Protein AF-A0A3R0C9K3-F1 (afdb_monomer_lite)

pLDDT: mean 72.11, std 18.33, range [39.88, 94.06]

Foldseek 3Di:
DDDPDDDDDDDDDDDDDDDDDDDDDDDPPPPPPPPVPQDPVNVLVVLVVVLVVLVVVCVVPPDPVSVVVSVVSVVVSVVVCVVVVND

Organism: Salmonella enterica (NCBI:txid28901)

Secondary structure (DSSP, 8-state):
---------------------------------------HHHHHHHHHHHHHHHHHHHHHS--HHHHHHHHHHHHHHHHHHHHTT--

Structure (mmCIF, N/CA/C/O backbone):
data_AF-A0A3R0C9K3-F1
#
_entry.id   AF-A0A3R0C9K3-F1
#
loop_
_atom_site.group_PDB
_atom_site.id
_atom_site.type_symbol
_atom_site.label_atom_id
_atom_site.label_alt_id
_atom_site.label_comp_id
_atom_site.label_asym_id
_atom_site.label_entity_id
_atom_site.label_seq_id
_atom_site.pdbx_PDB_ins_code
_atom_site.Cartn_x
_atom_site.Cartn_y
_atom_site.Cartn_z
_atom_site.occupancy
_atom_site.B_iso_or_equiv
_atom_site.auth_seq_id
_atom_site.auth_comp_id
_atom_site.auth_asym_id
_atom_site.auth_atom_id
_atom_site.pdbx_PDB_model_num
ATOM 1 N N . MET A 1 1 ? 21.573 -3.989 -7.887 1.00 39.88 1 MET A N 1
ATOM 2 C CA . MET A 1 1 ? 20.427 -3.060 -7.782 1.00 39.88 1 MET A CA 1
ATOM 3 C C . MET A 1 1 ? 20.602 -2.258 -6.504 1.00 39.88 1 MET A C 1
ATOM 5 O O . MET A 1 1 ? 20.766 -2.857 -5.450 1.00 39.88 1 MET A O 1
ATOM 9 N N . LEU A 1 2 ? 20.742 -0.937 -6.638 1.00 47.59 2 LEU A N 1
ATOM 10 C CA . LEU A 1 2 ? 21.185 -0.029 -5.579 1.00 47.59 2 LEU A CA 1
ATOM 11 C C . LEU A 1 2 ? 20.105 0.162 -4.501 1.00 47.59 2 LEU A C 1
ATOM 13 O O . LEU A 1 2 ? 18.997 0.594 -4.807 1.00 47.59 2 LEU A O 1
ATOM 17 N N . PHE A 1 3 ? 20.463 -0.090 -3.242 1.00 41.91 3 PHE A N 1
ATOM 18 C CA . PHE A 1 3 ? 19.746 0.412 -2.070 1.00 41.91 3 PHE A CA 1
ATOM 19 C C . PHE A 1 3 ? 20.136 1.881 -1.855 1.00 41.91 3 PHE A C 1
ATOM 21 O O . PHE A 1 3 ? 21.238 2.159 -1.387 1.00 41.91 3 PHE A O 1
ATOM 28 N N . LEU A 1 4 ? 19.257 2.827 -2.196 1.00 51.78 4 LEU A N 1
ATOM 29 C CA . LEU A 1 4 ? 19.388 4.204 -1.715 1.00 51.78 4 LEU A CA 1
ATOM 30 C C . LEU A 1 4 ? 18.850 4.249 -0.283 1.00 51.78 4 LEU A C 1
ATOM 32 O O . LEU A 1 4 ? 17.642 4.214 -0.052 1.00 51.78 4 LEU A O 1
ATOM 36 N N . THR A 1 5 ? 19.768 4.274 0.679 1.00 57.22 5 THR A N 1
ATOM 37 C CA . THR A 1 5 ? 19.466 4.498 2.088 1.00 57.22 5 THR A CA 1
ATOM 38 C C . THR A 1 5 ? 19.067 5.956 2.289 1.00 57.22 5 THR A C 1
ATOM 40 O O . THR A 1 5 ? 19.763 6.893 1.905 1.00 57.22 5 THR A O 1
ATOM 43 N N . TRP A 1 6 ? 17.889 6.136 2.867 1.00 46.31 6 TRP A N 1
ATOM 44 C CA . TRP A 1 6 ? 17.323 7.423 3.236 1.00 46.31 6 TRP A CA 1
ATOM 45 C C . TRP A 1 6 ? 18.042 7.921 4.504 1.00 46.31 6 TRP A C 1
ATOM 47 O O . TRP A 1 6 ? 18.009 7.234 5.524 1.00 46.31 6 TRP A O 1
ATOM 57 N N . GLN A 1 7 ? 18.707 9.078 4.458 1.00 44.78 7 GLN A N 1
ATOM 58 C CA . GLN A 1 7 ? 19.253 9.752 5.646 1.00 44.78 7 GLN A CA 1
ATOM 59 C C . GLN A 1 7 ? 18.597 11.129 5.808 1.00 44.78 7 GLN A C 1
ATOM 61 O O . GLN A 1 7 ? 18.813 11.995 4.961 1.00 44.78 7 GLN A O 1
ATOM 66 N N . PRO A 1 8 ? 17.843 11.376 6.891 1.00 46.78 8 PRO A N 1
ATOM 67 C CA . PRO A 1 8 ? 17.519 12.728 7.316 1.00 46.78 8 PRO A CA 1
ATOM 68 C C . PRO A 1 8 ? 18.661 13.283 8.180 1.00 46.78 8 PRO A C 1
ATOM 70 O O . PRO A 1 8 ? 18.957 12.773 9.261 1.00 46.78 8 PRO A O 1
ATOM 73 N N . THR A 1 9 ? 19.320 14.334 7.694 1.00 52.72 9 THR A N 1
ATOM 74 C CA . THR A 1 9 ? 20.332 15.090 8.438 1.00 52.72 9 THR A CA 1
ATOM 75 C C . THR A 1 9 ? 19.660 15.942 9.512 1.00 52.72 9 THR A C 1
ATOM 77 O O . THR A 1 9 ? 18.890 16.850 9.200 1.00 52.72 9 THR A O 1
ATOM 80 N N . LEU A 1 10 ? 19.965 15.651 10.776 1.00 45.81 10 LEU A N 1
ATOM 81 C CA . LEU A 1 10 ? 19.596 16.463 11.931 1.00 45.81 10 LEU A CA 1
ATOM 82 C C . LEU A 1 10 ? 20.466 17.731 11.934 1.00 45.81 10 LEU A C 1
ATOM 84 O O . LEU A 1 10 ? 21.678 17.638 12.125 1.00 45.81 10 LEU A O 1
ATOM 88 N N . THR A 1 11 ? 19.876 18.907 11.726 1.00 56.53 11 THR A N 1
ATOM 89 C CA . THR A 1 11 ? 20.554 20.183 11.994 1.00 56.53 11 THR A CA 1
ATOM 90 C C . THR A 1 11 ? 19.910 20.843 13.201 1.00 56.53 11 THR A C 1
ATOM 92 O O . THR A 1 11 ? 18.777 21.319 13.136 1.00 56.53 11 THR A O 1
ATOM 95 N N . ASP A 1 12 ? 20.660 20.814 14.298 1.00 48.91 12 ASP A N 1
ATOM 96 C CA . ASP A 1 12 ? 20.446 21.561 15.529 1.00 48.91 12 ASP A CA 1
ATOM 97 C C . ASP A 1 12 ? 20.484 23.070 15.238 1.00 48.91 12 ASP A C 1
ATOM 99 O O . ASP A 1 12 ? 21.396 23.570 14.577 1.00 48.91 12 ASP A O 1
ATOM 103 N N . GLY A 1 13 ? 19.451 23.780 15.679 1.00 56.50 13 GLY A N 1
ATOM 104 C CA . GLY A 1 13 ? 19.186 25.168 15.317 1.00 56.50 13 GLY A CA 1
ATOM 105 C C . GLY A 1 13 ? 18.543 25.917 16.473 1.00 56.50 13 GLY A C 1
ATOM 106 O O . GLY A 1 13 ? 17.350 26.196 16.457 1.00 56.50 13 GLY A O 1
ATOM 107 N N . THR A 1 14 ? 19.355 26.178 17.497 1.00 54.81 14 THR A N 1
ATOM 108 C CA . THR A 1 14 ? 19.299 27.279 18.476 1.00 54.81 14 THR A CA 1
ATOM 109 C C . THR A 1 14 ? 18.035 28.157 18.469 1.00 54.81 14 THR A C 1
ATOM 111 O O . THR A 1 14 ? 17.847 29.000 17.589 1.00 54.81 14 THR A O 1
ATOM 114 N N . VAL A 1 15 ? 17.218 28.059 19.524 1.00 49.84 15 VAL A N 1
ATOM 115 C CA . VAL A 1 15 ? 16.149 29.031 19.793 1.00 49.84 15 VAL A CA 1
ATOM 116 C C . VAL A 1 15 ? 16.751 30.297 20.424 1.00 49.84 15 VAL A C 1
ATOM 118 O O . VAL A 1 15 ? 17.191 30.299 21.572 1.00 49.84 15 VAL A O 1
ATOM 121 N N . SER A 1 16 ? 16.780 31.392 19.663 1.00 54.94 16 SER A N 1
ATOM 122 C CA . SER A 1 16 ? 17.090 32.737 20.166 1.00 54.94 16 SER A CA 1
ATOM 123 C C . SER A 1 16 ? 15.791 33.470 20.491 1.00 54.94 16 SER A C 1
ATOM 125 O O . SER A 1 16 ? 14.949 33.701 19.626 1.00 54.94 16 SER A O 1
ATOM 127 N N . LYS A 1 17 ? 15.617 33.831 21.764 1.00 53.03 17 LYS A N 1
ATOM 128 C CA . LYS A 1 17 ? 14.472 34.588 22.284 1.00 53.03 17 LYS A CA 1
ATOM 129 C C . LYS A 1 17 ? 14.774 36.087 22.186 1.00 53.03 17 LYS A C 1
ATOM 131 O O . LYS A 1 17 ? 15.593 36.589 22.947 1.00 53.03 17 LYS A O 1
ATOM 136 N N . SER A 1 18 ? 14.076 36.815 21.317 1.00 53.22 18 SER A N 1
ATOM 137 C CA . SER A 1 18 ? 14.037 38.285 21.352 1.00 53.22 18 SER A CA 1
ATOM 138 C C . SER A 1 18 ? 12.607 38.770 21.136 1.00 53.22 18 SER A C 1
ATOM 140 O O . SER A 1 18 ? 11.989 38.474 20.116 1.00 53.22 18 SER A O 1
ATOM 142 N N . GLY A 1 19 ? 12.064 39.472 22.130 1.00 48.59 19 GLY A N 1
ATOM 143 C CA . GLY A 1 19 ? 10.708 40.005 22.094 1.00 48.59 19 GLY A CA 1
ATOM 144 C C . GLY A 1 19 ? 10.565 41.220 21.180 1.00 48.59 19 GLY A C 1
ATOM 145 O O . GLY A 1 19 ? 11.480 42.025 21.050 1.00 48.59 19 GLY A O 1
ATOM 146 N N . ALA A 1 20 ? 9.369 41.384 20.621 1.00 51.72 20 ALA A N 1
ATOM 147 C CA . ALA A 1 20 ? 8.860 42.669 20.167 1.00 51.72 20 ALA A CA 1
ATOM 148 C C . ALA A 1 20 ? 7.333 42.672 20.314 1.00 51.72 20 ALA A C 1
ATOM 150 O O . ALA A 1 20 ? 6.611 41.898 19.692 1.00 51.72 20 ALA A O 1
ATOM 151 N N . THR A 1 21 ? 6.866 43.541 21.204 1.00 52.69 21 THR A N 1
ATOM 152 C CA . THR A 1 21 ? 5.473 43.957 21.359 1.00 52.69 21 THR A CA 1
ATOM 153 C C . THR A 1 21 ? 5.026 44.720 20.111 1.00 52.69 21 THR A C 1
ATOM 155 O O . THR A 1 21 ? 5.737 45.598 19.625 1.00 52.69 21 THR A O 1
ATOM 158 N N . GLY A 1 22 ? 3.846 44.393 19.588 1.00 51.53 22 GLY A N 1
ATOM 159 C CA . GLY A 1 22 ? 3.273 45.062 18.424 1.00 51.53 22 GLY A CA 1
ATOM 160 C C . GLY A 1 22 ? 1.807 44.697 18.235 1.00 51.53 22 GLY A C 1
ATOM 161 O O . GLY A 1 22 ? 1.479 43.768 17.508 1.00 51.53 22 GLY A O 1
ATOM 162 N N . LYS A 1 23 ? 0.915 45.433 18.905 1.00 59.31 23 LYS A N 1
ATOM 163 C CA . LYS A 1 23 ? -0.534 45.394 18.668 1.00 59.31 23 LYS A CA 1
ATOM 164 C C . LYS A 1 23 ? -0.865 46.132 17.365 1.00 59.31 23 LYS A C 1
ATOM 166 O O . LYS A 1 23 ? -0.595 47.323 17.293 1.00 59.31 23 LYS A O 1
ATOM 171 N N . ARG A 1 24 ? -1.490 45.453 16.398 1.00 52.50 24 ARG A N 1
ATOM 172 C CA . ARG A 1 24 ? -2.329 45.973 15.286 1.00 52.50 24 ARG A CA 1
ATOM 173 C C . ARG A 1 24 ? -3.125 44.759 14.781 1.00 52.50 24 ARG A C 1
ATOM 175 O O . ARG A 1 24 ? -2.528 43.844 14.240 1.00 52.50 24 ARG A O 1
ATOM 182 N N . SER A 1 25 ? -4.322 44.490 15.298 1.00 53.16 25 SER A N 1
ATOM 183 C CA . SER A 1 25 ? -5.631 45.005 14.862 1.00 53.16 25 SER A CA 1
ATOM 184 C C . SER A 1 25 ? -5.867 44.941 13.349 1.00 53.16 25 SER A C 1
ATOM 186 O O . SER A 1 25 ? -5.134 45.572 12.594 1.00 53.16 25 SER A O 1
ATOM 188 N N . ALA A 1 26 ? -6.965 44.257 13.006 1.00 54.97 26 ALA A N 1
ATOM 189 C CA . ALA A 1 26 ? -7.660 44.159 11.722 1.00 54.97 26 ALA A CA 1
ATOM 190 C C . ALA A 1 26 ? -6.977 43.340 10.612 1.00 54.97 26 ALA A C 1
ATOM 192 O O . ALA A 1 26 ? -6.115 43.830 9.899 1.00 54.97 26 ALA A O 1
ATOM 193 N N . ASP A 1 27 ? -7.432 42.102 10.421 1.00 52.34 27 ASP A N 1
ATOM 194 C CA . ASP A 1 27 ? -8.353 41.775 9.319 1.00 52.34 27 ASP A CA 1
ATOM 195 C C . ASP A 1 27 ? -8.699 40.284 9.426 1.00 52.34 27 ASP A C 1
ATOM 197 O O . ASP A 1 27 ? -7.907 39.403 9.095 1.00 52.34 27 ASP A O 1
ATOM 201 N N . GLY A 1 28 ? -9.866 39.993 9.997 1.00 55.12 28 GLY A N 1
ATOM 202 C CA . GLY A 1 28 ? -10.378 38.635 10.141 1.00 55.12 28 GLY A CA 1
ATOM 203 C C . GLY A 1 28 ? -10.938 38.135 8.819 1.00 55.12 28 GLY A C 1
ATOM 204 O O . GLY A 1 28 ? -12.137 37.886 8.725 1.00 55.12 28 GLY A O 1
ATOM 205 N N . ARG A 1 29 ? -10.088 37.981 7.802 1.00 56.12 29 ARG A N 1
ATOM 206 C CA . ARG A 1 29 ? -10.443 37.229 6.602 1.00 56.12 29 ARG A CA 1
ATOM 207 C C . ARG A 1 29 ? -10.378 35.750 6.964 1.00 56.12 29 ARG A C 1
ATOM 209 O O . ARG A 1 29 ? -9.331 35.119 6.871 1.00 56.12 29 ARG A O 1
ATOM 216 N N . LYS A 1 30 ? -11.498 35.222 7.464 1.00 54.88 30 LYS A N 1
ATOM 217 C CA . LYS A 1 30 ? -11.728 33.779 7.507 1.00 54.88 30 LYS A CA 1
ATOM 218 C C . LYS A 1 30 ? -11.699 33.314 6.062 1.00 54.88 30 LYS A C 1
ATOM 220 O O . LYS A 1 30 ? -12.631 33.578 5.321 1.00 54.88 30 LYS A O 1
ATOM 225 N N . THR A 1 31 ? -10.585 32.726 5.668 1.00 56.34 31 THR A N 1
ATOM 226 C CA . THR A 1 31 ? -10.501 31.919 4.468 1.00 56.34 31 THR A CA 1
ATOM 227 C C . THR A 1 31 ? -11.279 30.646 4.769 1.00 56.34 31 THR A C 1
ATOM 229 O O . THR A 1 31 ? -10.795 29.744 5.453 1.00 56.34 31 THR A O 1
ATOM 232 N N . ASP A 1 32 ? -12.528 30.621 4.331 1.00 60.44 32 ASP A N 1
ATOM 233 C CA . ASP A 1 32 ? -13.332 29.437 4.057 1.00 60.44 32 ASP A CA 1
ATOM 234 C C . ASP A 1 32 ? -12.679 28.641 2.918 1.00 60.44 32 ASP A C 1
ATOM 236 O O . ASP A 1 32 ? -13.211 28.451 1.832 1.00 60.44 32 ASP A O 1
ATOM 240 N N . GLU A 1 33 ? -11.462 28.177 3.191 1.00 57.12 33 GLU A N 1
ATOM 241 C CA . GLU A 1 33 ? -10.780 27.153 2.420 1.00 57.12 33 GLU A CA 1
ATOM 242 C C . GLU A 1 33 ? -11.429 25.825 2.814 1.00 57.12 33 GLU A C 1
ATOM 244 O O . GLU A 1 33 ? -10.841 25.001 3.512 1.00 57.12 33 GLU A O 1
ATOM 249 N N . GLU A 1 34 ? -12.665 25.598 2.364 1.00 54.28 34 GLU A N 1
ATOM 250 C CA . GLU A 1 34 ? -13.181 24.240 2.180 1.00 54.28 34 GLU A CA 1
ATOM 251 C C . GLU A 1 34 ? -12.456 23.597 0.985 1.00 54.28 34 GLU A C 1
ATOM 253 O O . GLU A 1 34 ? -13.047 23.120 0.019 1.00 54.28 34 GLU A O 1
ATOM 258 N N . GLY A 1 35 ? -11.124 23.537 1.057 1.00 53.84 35 GLY A N 1
ATOM 259 C CA . GLY A 1 35 ? -10.431 22.392 0.507 1.00 53.84 35 GLY A CA 1
ATOM 260 C C . GLY A 1 35 ? -10.917 21.221 1.342 1.00 53.84 35 GLY A C 1
ATOM 261 O O . GLY A 1 35 ? -10.520 21.103 2.499 1.00 53.84 35 GLY A O 1
ATOM 262 N N . HIS A 1 36 ? -11.847 20.429 0.807 1.00 59.38 36 HIS A N 1
ATOM 263 C CA . HIS A 1 36 ? -12.355 19.223 1.454 1.00 59.38 36 HIS A CA 1
ATOM 264 C C . HIS A 1 36 ? -11.156 18.287 1.654 1.00 59.38 36 HIS A C 1
ATOM 266 O O . HIS A 1 36 ? -10.782 17.519 0.768 1.00 59.38 36 HIS A O 1
ATOM 272 N N . ALA A 1 37 ? -10.452 18.456 2.774 1.00 69.06 37 ALA A N 1
ATOM 273 C CA . ALA A 1 37 ? -9.365 17.592 3.168 1.00 69.06 37 ALA A CA 1
ATOM 274 C C . ALA A 1 37 ? -9.980 16.203 3.251 1.00 69.06 37 ALA A C 1
ATOM 276 O O . ALA A 1 37 ? -10.914 15.997 4.026 1.00 69.06 37 ALA A O 1
ATOM 277 N N . MET A 1 38 ? -9.510 15.308 2.381 1.00 73.75 38 MET A N 1
ATOM 278 C CA . MET A 1 38 ? -9.991 13.939 2.273 1.00 73.75 38 MET A CA 1
ATOM 279 C C . MET A 1 38 ? -10.221 13.378 3.670 1.00 73.75 38 MET A C 1
ATOM 281 O O . MET A 1 38 ? -9.300 13.366 4.496 1.00 73.75 38 MET A O 1
ATOM 285 N N . THR A 1 39 ? -11.458 12.976 3.952 1.00 85.50 39 THR A N 1
ATOM 286 C CA . THR A 1 39 ? -11.793 12.493 5.286 1.00 85.50 39 THR A CA 1
ATOM 287 C C . THR A 1 39 ? -10.949 11.260 5.586 1.00 85.50 39 THR A C 1
ATOM 289 O O . THR A 1 39 ? -10.550 10.510 4.692 1.00 85.50 39 THR A O 1
ATOM 292 N N . GLU A 1 40 ? -10.673 11.015 6.863 1.00 81.94 40 GLU A N 1
ATOM 293 C CA . GLU A 1 40 ? -9.884 9.856 7.284 1.00 81.94 40 GLU A CA 1
ATOM 294 C C . GLU A 1 40 ? -10.452 8.534 6.726 1.00 81.94 40 GLU A C 1
ATOM 296 O O . GLU A 1 40 ? -9.714 7.610 6.383 1.00 81.94 40 GLU A O 1
ATOM 301 N N . THR A 1 41 ? -11.777 8.467 6.581 1.00 85.56 41 THR A N 1
ATOM 302 C CA . THR A 1 41 ? -12.516 7.336 6.015 1.00 85.56 41 THR A CA 1
ATOM 303 C C . THR A 1 41 ? -12.264 7.168 4.517 1.00 85.56 41 THR A C 1
ATOM 305 O O . THR A 1 41 ? -11.985 6.059 4.061 1.00 85.56 41 THR A O 1
ATOM 308 N N . GLU A 1 42 ? -12.313 8.256 3.749 1.00 87.12 42 GLU A N 1
ATOM 309 C CA . GLU A 1 42 ? -12.017 8.235 2.313 1.00 87.12 42 GLU A CA 1
ATOM 310 C C . GLU A 1 42 ? -10.545 7.887 2.066 1.00 87.12 42 GLU A C 1
ATOM 312 O O . GLU A 1 42 ? -10.238 7.088 1.179 1.00 87.12 42 GLU A O 1
ATOM 317 N N . LEU A 1 43 ? -9.629 8.420 2.881 1.00 88.00 43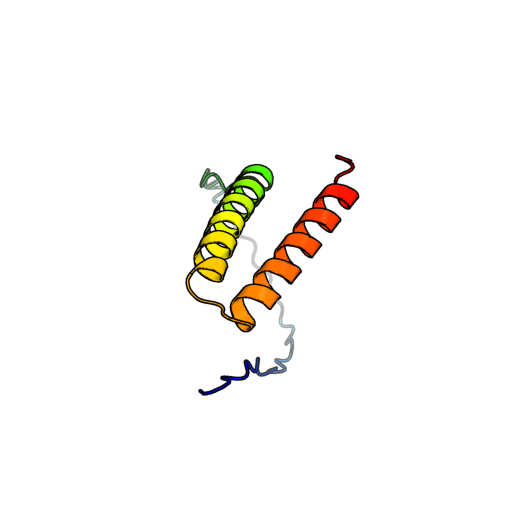 LEU A N 1
ATOM 318 C CA . LEU A 1 43 ? -8.202 8.114 2.787 1.00 88.00 43 LEU A CA 1
ATOM 319 C C . LEU A 1 43 ? -7.938 6.623 3.012 1.00 88.00 43 LEU A C 1
ATOM 321 O O . LEU A 1 43 ? -7.234 5.995 2.221 1.00 88.00 43 LEU A O 1
ATOM 325 N N . LYS A 1 44 ? -8.547 6.024 4.041 1.00 86.81 44 LYS A N 1
ATOM 326 C CA . LYS A 1 44 ? -8.468 4.572 4.275 1.00 86.81 44 LYS A CA 1
ATOM 327 C C . LYS A 1 44 ? -9.005 3.771 3.096 1.00 86.81 44 LYS A C 1
ATOM 329 O O . LYS A 1 44 ? -8.407 2.758 2.738 1.00 86.81 44 LYS A O 1
ATOM 3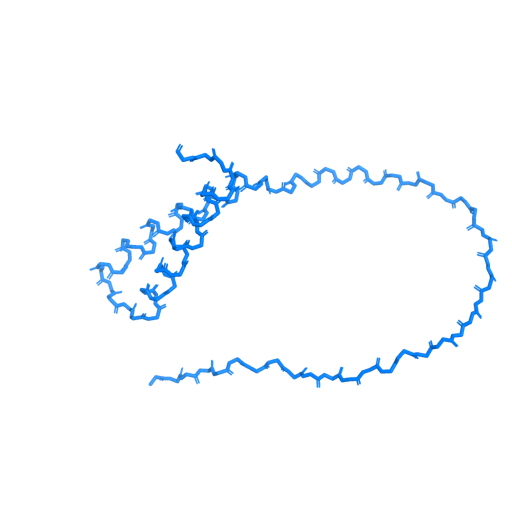34 N N . HIS A 1 45 ? -10.104 4.218 2.494 1.00 89.25 45 HIS A N 1
ATOM 335 C CA . HIS A 1 45 ? -10.690 3.550 1.338 1.00 89.25 45 HIS A CA 1
ATOM 336 C C . HIS A 1 45 ? -9.745 3.570 0.130 1.00 89.25 45 HIS A C 1
ATOM 338 O O . HIS A 1 45 ? -9.492 2.528 -0.472 1.00 89.25 45 HIS A O 1
ATOM 344 N N . VAL A 1 46 ? -9.139 4.720 -0.176 1.00 90.75 46 VAL A N 1
ATOM 345 C CA . VAL A 1 46 ? -8.149 4.816 -1.260 1.00 90.75 46 VAL A CA 1
ATOM 346 C C . VAL A 1 46 ? -6.905 3.983 -0.969 1.00 90.75 46 VAL A C 1
ATOM 348 O O . VAL A 1 46 ? -6.427 3.285 -1.860 1.00 90.75 46 VAL A O 1
ATOM 351 N N . ILE A 1 47 ? -6.407 3.973 0.271 1.00 90.38 47 ILE A N 1
ATOM 352 C CA . ILE A 1 47 ? -5.283 3.106 0.653 1.00 90.38 47 ILE A CA 1
ATOM 353 C C . ILE A 1 47 ? -5.647 1.626 0.451 1.00 90.38 47 ILE A C 1
ATOM 355 O O . ILE A 1 47 ? -4.821 0.868 -0.056 1.00 90.38 47 ILE A O 1
ATOM 359 N N . ALA A 1 48 ? -6.868 1.207 0.797 1.00 91.06 48 ALA A N 1
ATOM 360 C CA . ALA A 1 48 ? -7.325 -0.164 0.578 1.00 91.06 48 ALA A CA 1
ATOM 361 C C . ALA A 1 48 ? -7.346 -0.533 -0.916 1.00 91.06 48 ALA A C 1
ATOM 363 O O . ALA A 1 48 ? -6.782 -1.564 -1.282 1.00 91.06 48 ALA A O 1
ATOM 364 N N . MET A 1 49 ? -7.889 0.336 -1.777 1.00 93.81 49 MET A N 1
ATOM 365 C CA . MET A 1 49 ? -7.878 0.126 -3.233 1.00 93.81 49 MET A CA 1
ATOM 366 C C . MET A 1 49 ? -6.450 -0.012 -3.780 1.00 93.81 49 MET A C 1
ATOM 368 O O . MET A 1 49 ? -6.139 -0.954 -4.506 1.00 93.81 49 MET A O 1
ATOM 372 N N . LEU A 1 50 ? -5.542 0.879 -3.373 1.00 94.06 50 LEU A N 1
ATOM 373 C CA . LEU A 1 50 ? -4.145 0.836 -3.814 1.00 94.06 50 LEU A CA 1
ATOM 374 C C . LEU A 1 50 ? -3.418 -0.428 -3.330 1.00 94.06 50 LEU A C 1
ATOM 376 O O . LEU A 1 50 ? -2.552 -0.952 -4.031 1.00 94.06 50 LEU A O 1
ATOM 380 N N . LEU A 1 51 ? -3.762 -0.944 -2.146 1.00 93.38 51 LEU A N 1
ATOM 381 C CA . LEU A 1 51 ? -3.207 -2.204 -1.649 1.00 93.38 51 LEU A CA 1
ATOM 382 C C . LEU A 1 51 ? -3.695 -3.413 -2.441 1.00 93.38 51 LEU A C 1
ATOM 384 O O . LEU A 1 51 ? -2.924 -4.354 -2.628 1.00 93.38 51 LEU A O 1
ATOM 388 N N . GLU A 1 52 ? -4.946 -3.413 -2.891 1.00 92.81 52 GLU A N 1
ATOM 389 C CA . GLU A 1 52 ? -5.471 -4.467 -3.761 1.00 92.81 52 GLU A CA 1
ATOM 390 C C . GLU A 1 52 ? -4.746 -4.485 -5.107 1.00 92.81 52 GLU A C 1
ATOM 392 O O . GLU A 1 52 ? -4.288 -5.544 -5.544 1.00 92.81 52 GLU A O 1
ATOM 397 N N . ASP A 1 53 ? -4.527 -3.320 -5.713 1.00 93.19 53 ASP A N 1
ATOM 398 C CA . ASP A 1 53 ? -3.764 -3.220 -6.957 1.00 93.19 53 ASP A CA 1
ATOM 399 C C . ASP A 1 53 ? -2.295 -3.613 -6.779 1.00 93.19 53 ASP A C 1
ATOM 401 O O . ASP A 1 53 ? -1.753 -4.370 -7.589 1.00 93.19 53 ASP A O 1
ATOM 405 N N . ALA A 1 54 ? -1.652 -3.197 -5.684 1.00 92.12 54 ALA A N 1
ATOM 406 C CA . ALA A 1 54 ? -0.286 -3.613 -5.377 1.00 92.12 54 ALA A CA 1
ATOM 407 C C . ALA A 1 54 ? -0.175 -5.137 -5.194 1.00 92.12 54 ALA A C 1
ATOM 409 O O . ALA A 1 54 ? 0.792 -5.740 -5.659 1.00 92.12 54 ALA A O 1
ATOM 410 N N . LYS A 1 55 ? -1.172 -5.784 -4.572 1.00 91.31 55 LYS A N 1
ATOM 411 C CA . LYS A 1 55 ? -1.231 -7.252 -4.457 1.00 91.31 55 LYS A CA 1
ATOM 412 C C . LYS A 1 55 ? -1.379 -7.922 -5.823 1.00 91.31 55 LYS A C 1
ATOM 414 O O . LYS A 1 55 ? -0.717 -8.927 -6.067 1.00 91.31 55 LYS A O 1
ATOM 419 N N . ARG A 1 56 ? -2.213 -7.376 -6.713 1.00 92.88 56 ARG A N 1
ATOM 420 C CA . ARG A 1 56 ? -2.375 -7.892 -8.084 1.00 92.88 56 ARG A CA 1
ATOM 421 C C . ARG A 1 56 ? -1.074 -7.780 -8.876 1.00 92.88 56 ARG A C 1
ATOM 423 O O . ARG A 1 56 ? -0.669 -8.751 -9.506 1.00 92.88 56 ARG A O 1
ATOM 430 N N . LEU A 1 57 ? -0.391 -6.638 -8.790 1.00 91.50 5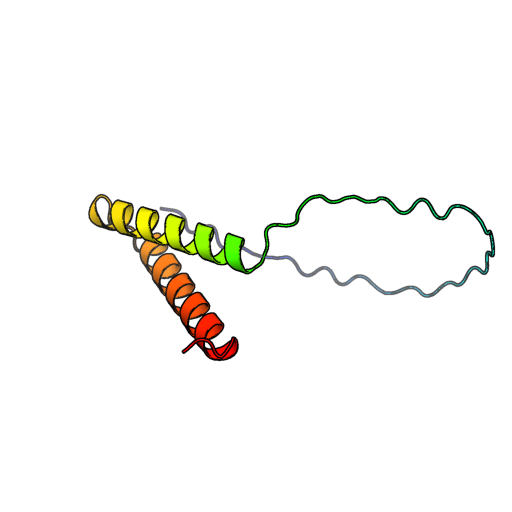7 LEU A N 1
ATOM 431 C CA . LEU A 1 57 ? 0.917 -6.442 -9.421 1.00 91.50 57 LEU A CA 1
ATOM 432 C C . LEU A 1 57 ? 1.974 -7.397 -8.852 1.00 91.50 57 LEU A C 1
ATOM 434 O O . LEU A 1 57 ? 2.710 -7.998 -9.625 1.00 91.50 57 LEU A O 1
ATOM 438 N N . GLN A 1 58 ? 1.991 -7.617 -7.534 1.00 90.31 58 GLN A N 1
ATOM 439 C CA . GLN A 1 58 ? 2.920 -8.542 -6.872 1.00 90.31 58 GLN A CA 1
ATOM 440 C C . GLN A 1 58 ? 2.789 -9.995 -7.367 1.00 90.31 58 GLN A C 1
ATOM 442 O O . GLN A 1 58 ? 3.768 -10.737 -7.336 1.00 90.31 58 GLN A O 1
ATOM 447 N N . GLN A 1 59 ? 1.601 -10.418 -7.819 1.00 89.44 59 GLN A N 1
ATOM 448 C CA . GLN A 1 59 ? 1.396 -11.756 -8.392 1.00 89.44 59 GLN A CA 1
ATOM 449 C C . GLN A 1 59 ? 1.976 -11.898 -9.804 1.00 89.44 59 GLN A C 1
ATOM 451 O O . GLN A 1 59 ? 2.337 -13.002 -10.204 1.00 89.44 59 GLN A O 1
ATOM 456 N N . VAL A 1 60 ? 2.049 -10.798 -10.558 1.00 92.44 60 VAL A N 1
ATOM 457 C CA . VAL A 1 60 ? 2.593 -10.775 -11.923 1.00 92.44 60 VAL A CA 1
ATOM 458 C C . VAL A 1 60 ? 4.105 -10.556 -11.892 1.00 92.44 60 VAL A C 1
ATOM 460 O O . VAL A 1 60 ? 4.842 -11.243 -12.594 1.00 92.44 60 VAL A O 1
ATOM 463 N N . GLU A 1 61 ? 4.570 -9.634 -11.048 1.00 92.25 61 GLU A N 1
ATOM 464 C CA . GLU A 1 61 ? 5.980 -9.293 -10.874 1.00 9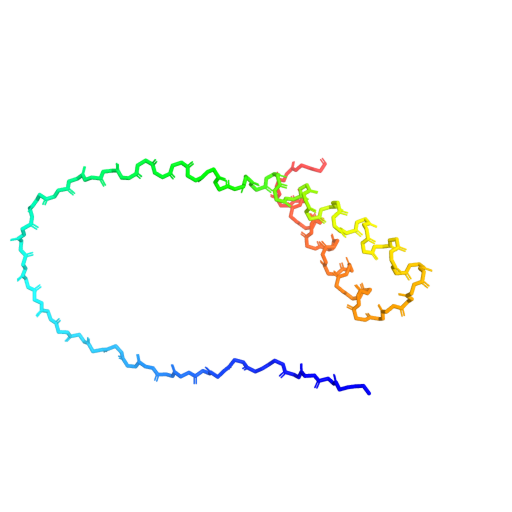2.25 61 GLU A CA 1
ATOM 465 C C . GLU A 1 61 ? 6.343 -9.287 -9.379 1.00 92.25 61 GLU A C 1
ATOM 467 O O . GLU A 1 61 ? 6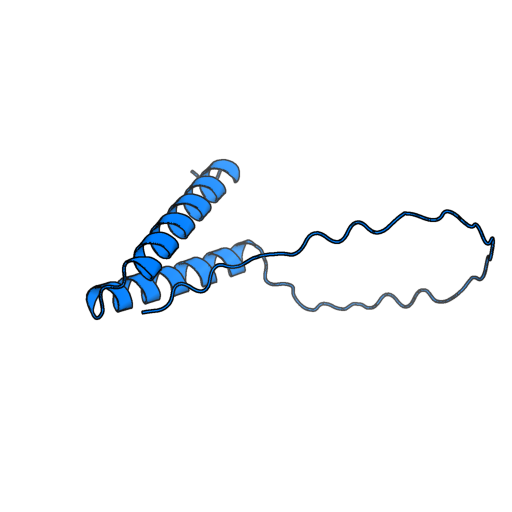.163 -8.281 -8.683 1.00 92.25 61 GLU A O 1
ATOM 472 N N . PRO A 1 62 ? 6.858 -10.413 -8.856 1.00 89.38 62 PRO A N 1
ATOM 473 C CA . PRO A 1 62 ? 7.227 -10.515 -7.454 1.00 89.38 62 PRO A CA 1
ATOM 474 C C . PRO A 1 62 ? 8.348 -9.539 -7.081 1.00 89.38 62 PRO A C 1
ATOM 476 O O . PRO A 1 62 ? 9.486 -9.656 -7.538 1.00 89.38 62 PRO A O 1
ATOM 479 N N . ASN A 1 63 ? 8.042 -8.600 -6.185 1.00 93.81 63 ASN A N 1
ATOM 480 C CA . ASN A 1 63 ? 8.999 -7.650 -5.637 1.00 93.81 63 ASN A CA 1
ATOM 481 C C . ASN A 1 63 ? 9.005 -7.703 -4.102 1.00 93.81 63 ASN A C 1
ATOM 483 O O . ASN A 1 63 ? 8.031 -7.330 -3.447 1.00 93.81 63 ASN A O 1
ATOM 487 N N . ALA A 1 64 ? 10.121 -8.127 -3.508 1.00 88.69 64 ALA A N 1
ATOM 488 C CA . ALA A 1 64 ? 10.240 -8.255 -2.052 1.00 88.69 64 ALA A CA 1
ATOM 489 C C . ALA A 1 64 ? 10.040 -6.916 -1.304 1.00 88.69 64 ALA A C 1
ATOM 491 O O . ALA A 1 64 ? 9.499 -6.881 -0.200 1.00 88.69 64 ALA A O 1
ATOM 492 N N . GLY A 1 65 ? 10.435 -5.789 -1.911 1.00 88.94 65 GLY A N 1
ATOM 493 C CA . GLY A 1 65 ? 10.241 -4.456 -1.332 1.00 88.94 65 GLY A CA 1
ATOM 494 C C . GLY A 1 65 ? 8.784 -3.986 -1.377 1.00 88.94 65 GLY A C 1
ATOM 495 O O . GLY A 1 65 ? 8.326 -3.265 -0.488 1.00 88.94 65 GLY A O 1
ATOM 496 N N . THR A 1 66 ? 8.030 -4.391 -2.396 1.00 90.38 66 THR A N 1
ATOM 497 C CA . THR A 1 66 ? 6.583 -4.159 -2.477 1.00 90.38 66 THR A CA 1
ATOM 498 C C . THR A 1 66 ? 5.841 -5.033 -1.471 1.00 90.38 66 THR A C 1
ATOM 500 O O . THR A 1 66 ? 4.998 -4.518 -0.741 1.00 90.38 66 THR A O 1
ATOM 503 N N . GLU A 1 67 ? 6.214 -6.305 -1.335 1.00 88.25 67 GLU A N 1
ATOM 504 C CA . GLU A 1 67 ? 5.631 -7.223 -0.351 1.00 88.25 67 GLU A CA 1
ATOM 505 C C . GLU A 1 67 ? 5.768 -6.711 1.090 1.00 88.25 67 GLU A C 1
ATOM 507 O O . GLU A 1 67 ? 4.780 -6.654 1.824 1.00 88.25 67 GLU A O 1
ATOM 512 N N . ALA A 1 68 ? 6.959 -6.237 1.475 1.00 92.38 68 ALA A N 1
ATOM 513 C CA . ALA A 1 68 ? 7.189 -5.660 2.800 1.00 92.38 68 ALA A CA 1
ATOM 514 C C . ALA A 1 68 ? 6.300 -4.430 3.073 1.00 92.38 68 ALA A C 1
ATOM 516 O O . ALA A 1 68 ? 5.780 -4.264 4.180 1.00 92.38 68 ALA A O 1
ATOM 517 N N . ARG A 1 69 ? 6.078 -3.580 2.059 1.00 91.94 69 ARG A N 1
ATOM 518 C CA . ARG A 1 69 ? 5.194 -2.405 2.164 1.00 91.94 69 ARG A CA 1
ATOM 519 C C . ARG A 1 69 ? 3.717 -2.792 2.227 1.00 91.94 69 ARG A C 1
ATOM 521 O O . ARG A 1 69 ? 2.988 -2.211 3.026 1.00 91.94 69 ARG A O 1
ATOM 528 N N . ILE A 1 70 ? 3.290 -3.800 1.461 1.00 91.31 70 ILE A N 1
ATOM 529 C CA . ILE A 1 70 ? 1.936 -4.370 1.553 1.00 91.31 70 ILE A CA 1
ATOM 530 C C . ILE A 1 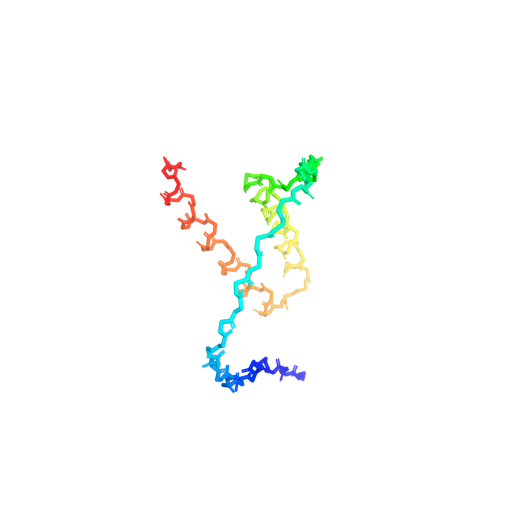70 ? 1.701 -4.940 2.957 1.00 91.31 70 ILE A C 1
ATOM 532 O O . ILE A 1 70 ? 0.647 -4.698 3.549 1.00 91.31 70 ILE A O 1
ATOM 536 N N . TRP A 1 71 ? 2.670 -5.672 3.514 1.00 92.56 71 TRP A N 1
ATOM 537 C CA . TRP A 1 71 ? 2.573 -6.220 4.868 1.00 92.56 71 TRP A CA 1
ATOM 538 C C . TRP A 1 71 ? 2.434 -5.113 5.920 1.00 92.56 71 TRP A C 1
ATOM 540 O O . TRP A 1 71 ? 1.507 -5.152 6.733 1.00 92.56 71 TRP A O 1
ATOM 550 N N . LEU A 1 72 ? 3.299 -4.093 5.861 1.00 92.19 72 LEU A N 1
ATOM 551 C CA . LEU A 1 72 ? 3.267 -2.961 6.787 1.00 92.19 72 LEU A CA 1
ATOM 552 C C . LEU A 1 72 ? 1.922 -2.226 6.732 1.00 92.19 72 LEU A C 1
ATOM 554 O O . LEU A 1 72 ? 1.314 -1.987 7.771 1.00 92.19 72 LEU A O 1
ATOM 558 N N . ALA A 1 73 ? 1.427 -1.929 5.532 1.00 90.69 73 ALA A N 1
ATOM 559 C CA . ALA A 1 73 ? 0.171 -1.214 5.356 1.00 90.69 73 ALA A CA 1
ATOM 560 C C . ALA A 1 73 ? -1.042 -2.006 5.877 1.00 90.69 73 ALA A C 1
ATOM 562 O O . ALA A 1 73 ? -1.877 -1.437 6.577 1.00 90.69 73 ALA A O 1
ATOM 563 N N . ASN A 1 74 ? -1.122 -3.322 5.624 1.00 89.69 74 ASN A N 1
ATOM 564 C CA . ASN A 1 74 ? -2.190 -4.157 6.195 1.00 89.69 74 ASN A CA 1
ATOM 565 C C . ASN A 1 74 ? -2.129 -4.179 7.728 1.00 89.69 74 ASN A C 1
ATOM 567 O O . ASN A 1 74 ? -3.164 -4.082 8.385 1.00 89.69 74 ASN A O 1
ATOM 571 N N . LYS A 1 75 ? -0.926 -4.279 8.309 1.00 90.50 75 LYS A N 1
ATOM 572 C CA . LYS A 1 75 ? -0.747 -4.247 9.764 1.00 90.50 75 LYS A CA 1
ATOM 573 C C . LYS A 1 75 ? -1.233 -2.921 10.349 1.00 90.50 75 LYS A C 1
ATOM 575 O O . LYS A 1 75 ? -2.027 -2.931 11.282 1.00 90.50 75 LYS A O 1
ATOM 580 N N . THR A 1 76 ? -0.812 -1.797 9.770 1.00 88.50 76 THR A N 1
ATOM 581 C CA . THR A 1 76 ? -1.221 -0.459 10.215 1.00 88.50 76 THR A CA 1
ATOM 582 C C . THR A 1 76 ? -2.728 -0.245 10.081 1.00 88.50 76 THR A C 1
ATOM 584 O O . THR A 1 76 ? -3.338 0.263 11.016 1.00 88.50 76 THR A O 1
ATOM 587 N N . LEU A 1 77 ? -3.350 -0.668 8.974 1.00 85.69 77 LEU A N 1
ATOM 588 C CA . LEU A 1 77 ? -4.802 -0.560 8.790 1.00 85.69 77 LEU A CA 1
ATOM 589 C C . LEU A 1 77 ? -5.585 -1.402 9.803 1.00 85.69 77 LEU A C 1
ATOM 591 O O . LEU A 1 77 ? -6.570 -0.919 10.357 1.00 85.69 77 LEU A O 1
ATOM 595 N N . ASN A 1 78 ? -5.142 -2.632 10.076 1.00 85.44 78 ASN A N 1
ATOM 596 C CA . ASN A 1 78 ? -5.787 -3.494 11.066 1.00 85.44 78 ASN A CA 1
ATOM 597 C C . ASN A 1 78 ? -5.666 -2.918 12.481 1.00 85.44 78 ASN A C 1
ATOM 599 O O . ASN A 1 78 ? -6.675 -2.807 13.171 1.00 85.44 78 ASN A O 1
ATOM 603 N N . SER A 1 79 ? -4.472 -2.464 12.878 1.00 85.12 79 SER A N 1
ATOM 604 C CA . SER A 1 79 ? -4.284 -1.789 14.167 1.00 85.12 79 SER A CA 1
ATOM 605 C C . SER A 1 79 ? -5.124 -0.517 14.271 1.00 85.12 79 SER A C 1
ATOM 607 O O . SER A 1 79 ? -5.699 -0.245 15.320 1.00 85.12 79 SER A O 1
ATOM 609 N N . PHE A 1 80 ? -5.252 0.250 13.185 1.00 80.94 80 PHE A N 1
ATOM 610 C CA . PHE A 1 80 ? -6.119 1.423 13.171 1.00 80.94 80 PHE A CA 1
ATOM 611 C C . PHE A 1 80 ? -7.590 1.037 13.368 1.00 80.94 80 PHE A C 1
ATOM 613 O O . PHE A 1 80 ? -8.293 1.674 14.150 1.00 80.94 80 PHE A O 1
ATOM 620 N N . ARG A 1 81 ? -8.059 -0.017 12.689 1.00 79.19 81 ARG A N 1
ATOM 621 C CA . ARG A 1 81 ? -9.434 -0.511 12.830 1.00 79.19 81 ARG A CA 1
ATOM 622 C C . ARG A 1 81 ? -9.738 -0.922 14.273 1.00 79.19 81 ARG A C 1
ATOM 624 O O . ARG A 1 81 ? -10.759 -0.496 14.810 1.00 79.19 81 ARG A O 1
ATOM 631 N N . GLU A 1 82 ? -8.827 -1.658 14.907 1.00 78.75 82 GLU A N 1
ATOM 632 C CA . GLU A 1 82 ? -8.923 -2.069 16.316 1.00 78.75 82 GLU A CA 1
ATOM 633 C C . GLU A 1 82 ? -8.961 -0.867 17.273 1.00 78.75 82 GLU A C 1
ATOM 635 O O . GLU A 1 82 ? -9.811 -0.809 18.158 1.00 78.75 82 GLU A O 1
ATOM 640 N N . LEU A 1 83 ? -8.099 0.134 17.060 1.00 75.00 83 LEU A N 1
ATOM 641 C CA . LEU A 1 83 ? -8.071 1.362 17.867 1.00 75.00 83 LEU A CA 1
ATOM 642 C C . LEU A 1 83 ? -9.316 2.237 17.669 1.00 75.00 83 LEU A C 1
ATOM 644 O O . LEU A 1 83 ? -9.731 2.933 18.592 1.00 75.00 83 LEU A O 1
ATOM 648 N N . SER A 1 84 ? -9.929 2.189 16.484 1.00 69.06 84 SER A N 1
ATOM 649 C CA . SER A 1 84 ? -11.163 2.920 16.176 1.00 69.06 84 SER A CA 1
ATOM 650 C C . SER A 1 84 ? -12.440 2.263 16.725 1.00 69.06 84 SER A C 1
ATOM 652 O O . SER A 1 84 ? -13.526 2.798 16.518 1.00 69.06 84 SER A O 1
ATOM 654 N N . GLY A 1 85 ? -12.336 1.120 17.419 1.00 61.34 85 GLY A N 1
ATOM 655 C CA . GLY A 1 85 ? -13.480 0.440 18.041 1.00 61.34 85 GLY A CA 1
ATOM 656 C C . GLY A 1 85 ? -14.471 -0.189 17.052 1.00 61.34 85 GLY A C 1
ATOM 657 O O . GLY A 1 85 ? -15.580 -0.537 17.444 1.00 61.34 85 GLY A O 1
ATOM 658 N N . PHE A 1 86 ? -14.083 -0.338 15.783 1.00 55.53 86 PHE A N 1
ATOM 659 C CA . PHE A 1 86 ? -14.893 -0.909 14.699 1.00 55.53 86 PHE A CA 1
ATOM 660 C C . PHE A 1 86 ? -14.450 -2.355 14.395 1.00 55.53 86 PHE A C 1
ATOM 662 O O . PHE A 1 86 ? -14.057 -2.678 13.269 1.00 55.53 86 PHE A O 1
ATOM 669 N N . ALA A 1 87 ? -14.434 -3.205 15.426 1.00 52.56 87 ALA A N 1
ATOM 670 C CA . ALA A 1 87 ? -14.125 -4.635 15.322 1.00 52.56 87 ALA A CA 1
ATOM 671 C C . ALA A 1 87 ? -15.401 -5.483 15.359 1.00 52.56 87 ALA A C 1
ATOM 673 O O . ALA A 1 87 ? -16.273 -5.185 16.206 1.00 52.56 87 ALA A O 1
#

Radius of gyration: 22.43 Å; chains: 1; bounding box: 36×58×34 Å

Sequence (87 aa):
MLFLTWQPTLTDGTVSKSGATGKRSADGRKTDEEGHAMTETELKHVIAMLLEDAKRLQQVEPNAGTEARIWLANKTLNSFRELSGFA